Protein AF-A0A928KCP1-F1 (afdb_monomer)

Sequence (77 aa):
MDPAQQWKRIRSVCATDGAQGKKVYGVQVVCGEIVWRFEDVDASARRVERLVALLNEEQPEPCHWEAIVEDYIEGGA

Structure (mmCIF, N/CA/C/O backbone):
data_AF-A0A928KCP1-F1
#
_entry.id   AF-A0A928KCP1-F1
#
loop_
_atom_site.group_PDB
_atom_site.id
_atom_site.type_symbol
_atom_site.label_atom_id
_atom_site.label_alt_id
_atom_site.label_comp_id
_atom_site.label_asym_id
_atom_site.label_entity_id
_atom_site.label_seq_id
_atom_site.pdbx_PDB_ins_code
_atom_site.Cartn_x
_atom_site.Cartn_y
_atom_site.Cartn_z
_atom_site.occupancy
_atom_site.B_iso_or_equiv
_atom_site.auth_seq_id
_atom_site.auth_comp_id
_atom_site.auth_asym_id
_atom_site.auth_atom_id
_atom_site.pdbx_PDB_model_num
ATOM 1 N N . MET A 1 1 ? 14.846 -9.802 -17.804 1.00 51.56 1 MET A N 1
ATOM 2 C CA . MET A 1 1 ? 13.444 -9.494 -17.481 1.00 51.56 1 MET A CA 1
ATOM 3 C C . MET A 1 1 ? 13.403 -9.347 -15.989 1.00 51.56 1 MET A C 1
ATOM 5 O O . MET A 1 1 ? 13.583 -10.344 -15.299 1.00 51.56 1 MET A O 1
ATOM 9 N N . ASP A 1 2 ? 13.275 -8.122 -15.511 1.00 60.91 2 ASP A N 1
ATOM 10 C CA . ASP A 1 2 ? 12.996 -7.878 -14.106 1.00 60.91 2 ASP A CA 1
ATOM 11 C C . ASP A 1 2 ? 11.657 -8.540 -13.758 1.00 60.91 2 ASP A C 1
ATOM 13 O O . ASP A 1 2 ? 10.733 -8.529 -14.585 1.00 60.91 2 ASP A O 1
ATOM 17 N N . PRO A 1 3 ? 11.559 -9.217 -12.606 1.00 70.19 3 PRO A N 1
ATOM 18 C CA . PRO A 1 3 ? 10.311 -9.840 -12.206 1.00 70.19 3 PRO A CA 1
ATOM 19 C C . PRO A 1 3 ? 9.215 -8.774 -12.119 1.00 70.19 3 PRO A C 1
ATOM 21 O O . PRO A 1 3 ? 9.404 -7.723 -11.511 1.00 70.19 3 PRO A O 1
ATOM 24 N N . ALA A 1 4 ? 8.066 -9.052 -12.738 1.00 80.62 4 ALA A N 1
ATOM 25 C CA . ALA A 1 4 ? 6.930 -8.142 -12.705 1.00 80.62 4 ALA A CA 1
ATOM 26 C C . ALA A 1 4 ? 6.486 -7.915 -11.252 1.00 80.62 4 ALA A C 1
ATOM 28 O O . ALA A 1 4 ? 6.270 -8.875 -10.505 1.00 80.62 4 ALA A O 1
ATOM 29 N N . GLN A 1 5 ? 6.358 -6.648 -10.866 1.00 88.25 5 GLN A N 1
ATOM 30 C CA . GLN A 1 5 ? 5.893 -6.263 -9.541 1.00 88.25 5 GLN A CA 1
ATOM 31 C C . GLN A 1 5 ? 4.371 -6.371 -9.496 1.00 88.25 5 GLN A C 1
ATOM 33 O O . GLN A 1 5 ? 3.682 -5.811 -10.346 1.00 88.25 5 GLN A O 1
ATOM 38 N N . GLN A 1 6 ? 3.835 -7.068 -8.498 1.00 91.81 6 GLN A N 1
ATOM 39 C CA . GLN A 1 6 ? 2.391 -7.158 -8.305 1.00 91.81 6 GLN A CA 1
ATOM 40 C C . GLN A 1 6 ? 1.992 -6.556 -6.964 1.00 91.81 6 GLN A C 1
ATOM 42 O O . GLN A 1 6 ? 2.178 -7.177 -5.912 1.00 91.81 6 GLN A O 1
ATOM 47 N N . TRP A 1 7 ? 1.398 -5.364 -7.014 1.00 93.81 7 TRP A N 1
ATOM 48 C CA . TRP A 1 7 ? 0.889 -4.674 -5.836 1.00 93.81 7 TRP A CA 1
ATOM 49 C C . TRP A 1 7 ? -0.562 -5.050 -5.564 1.00 93.81 7 TRP A C 1
ATOM 51 O O . TRP A 1 7 ? -1.400 -5.083 -6.468 1.00 93.81 7 TRP A O 1
ATOM 61 N N . LYS A 1 8 ? -0.891 -5.292 -4.295 1.00 94.62 8 LYS A N 1
ATOM 62 C CA . LYS A 1 8 ? -2.260 -5.554 -3.843 1.00 94.62 8 LYS A CA 1
ATOM 63 C C . LYS A 1 8 ? -2.532 -4.935 -2.483 1.00 94.62 8 LYS A C 1
ATOM 65 O O . LYS A 1 8 ? -1.648 -4.844 -1.636 1.00 94.62 8 LYS A O 1
ATOM 70 N N . ARG A 1 9 ? -3.795 -4.590 -2.241 1.00 94.38 9 ARG A N 1
ATOM 71 C CA . ARG A 1 9 ? -4.256 -4.212 -0.906 1.00 94.38 9 ARG A CA 1
ATOM 72 C C . ARG A 1 9 ? -4.317 -5.449 -0.019 1.00 94.38 9 ARG A C 1
ATOM 74 O O . ARG A 1 9 ? -4.829 -6.493 -0.424 1.00 94.38 9 ARG A O 1
ATOM 81 N N . ILE A 1 10 ? -3.877 -5.294 1.218 1.00 93.19 10 ILE A N 1
ATOM 82 C CA . ILE A 1 10 ? -4.104 -6.250 2.295 1.00 93.19 10 ILE A CA 1
ATOM 83 C C . ILE A 1 10 ? -4.971 -5.606 3.373 1.00 93.19 10 ILE A C 1
ATOM 85 O O . ILE A 1 10 ? -5.030 -4.385 3.524 1.00 93.19 10 ILE A O 1
ATOM 89 N N . ARG A 1 11 ? -5.712 -6.440 4.096 1.00 87.75 11 ARG A N 1
ATOM 90 C CA . ARG A 1 11 ? -6.475 -6.005 5.261 1.00 87.75 11 ARG A CA 1
ATOM 91 C C . ARG A 1 11 ? -5.675 -6.375 6.498 1.00 87.75 11 ARG A C 1
ATOM 93 O O . ARG A 1 11 ? -5.340 -7.546 6.645 1.00 87.75 11 ARG A O 1
ATOM 100 N N . SER A 1 12 ? -5.441 -5.401 7.366 1.00 82.38 12 SER A N 1
ATOM 101 C CA . SER A 1 12 ? -4.774 -5.616 8.643 1.00 82.38 12 SER A CA 1
ATOM 102 C C . SER A 1 12 ? -5.583 -5.008 9.792 1.00 82.38 12 SER A C 1
ATOM 104 O O . SER A 1 12 ? -6.719 -4.540 9.627 1.00 82.38 12 SER A O 1
ATOM 106 N N . VAL A 1 13 ? -5.026 -5.088 10.989 1.00 75.56 13 VAL A N 1
ATOM 107 C CA . VAL A 1 13 ? -5.542 -4.467 12.205 1.00 75.56 13 VAL A CA 1
ATOM 108 C C . VAL A 1 13 ? -4.443 -3.595 12.783 1.00 75.56 13 VA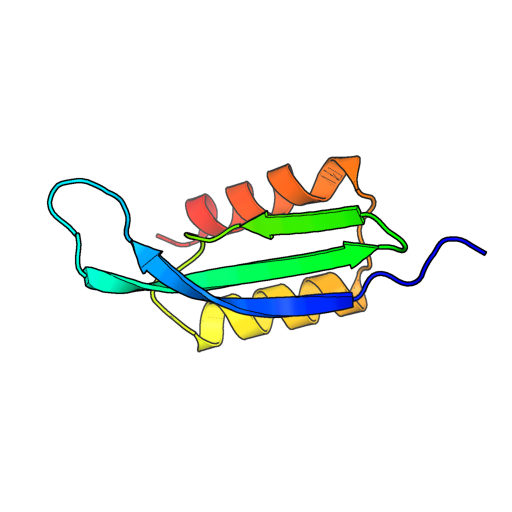L A C 1
ATOM 110 O O . VAL A 1 13 ? -3.285 -4.002 12.795 1.00 75.56 13 VAL A O 1
ATOM 113 N N . CYS A 1 14 ? -4.799 -2.391 13.233 1.00 70.94 14 CYS A N 1
ATOM 114 C CA . CYS A 1 14 ? -3.815 -1.490 13.821 1.00 70.94 14 CYS A CA 1
ATOM 115 C C . CYS A 1 14 ? -3.218 -2.165 15.064 1.00 70.94 14 CYS A C 1
ATOM 117 O O . CYS A 1 14 ? -3.966 -2.599 15.950 1.00 70.94 14 CYS A O 1
ATOM 119 N N . ALA A 1 15 ? -1.890 -2.292 15.096 1.00 63.00 15 ALA A N 1
ATOM 120 C CA . ALA A 1 15 ? -1.158 -2.926 16.191 1.00 63.00 15 ALA A CA 1
ATOM 121 C C . ALA A 1 15 ? -0.846 -1.947 17.338 1.00 63.00 15 ALA A C 1
ATOM 123 O O . ALA A 1 15 ? -0.429 -2.376 18.412 1.00 63.00 15 ALA A O 1
ATOM 124 N N . THR A 1 16 ? -1.070 -0.649 17.124 1.00 64.50 16 THR A N 1
ATOM 125 C CA . THR A 1 16 ? -0.714 0.422 18.058 1.00 64.50 16 THR A CA 1
ATOM 126 C C . THR A 1 16 ? -1.551 0.365 19.338 1.00 64.50 16 THR A C 1
ATOM 128 O O . THR A 1 16 ? -2.789 0.322 19.301 1.00 64.50 16 THR A O 1
ATOM 131 N N . ASP A 1 17 ? -0.867 0.395 20.484 1.00 55.28 17 ASP A N 1
ATOM 132 C CA . ASP A 1 17 ? -1.477 0.452 21.814 1.00 55.28 17 ASP A CA 1
ATOM 133 C C . ASP A 1 17 ? -2.425 1.660 21.927 1.00 55.28 17 ASP A C 1
ATOM 135 O O . ASP A 1 17 ? -2.054 2.800 21.648 1.00 55.28 17 ASP A O 1
ATOM 139 N N . GLY A 1 18 ? -3.686 1.403 22.290 1.00 56.88 18 GLY A N 1
ATOM 140 C CA . GLY A 1 18 ? -4.757 2.412 22.366 1.00 56.88 18 GLY A CA 1
ATOM 141 C C . GLY A 1 18 ? -5.686 2.503 21.142 1.00 56.88 18 GLY A C 1
ATOM 142 O O . GLY A 1 18 ? -6.766 3.088 21.244 1.00 56.88 18 GLY A O 1
ATOM 143 N N . ALA A 1 19 ? -5.337 1.880 20.009 1.00 59.28 19 ALA A N 1
ATOM 144 C CA . ALA A 1 19 ? -6.190 1.774 18.813 1.00 59.28 19 ALA A CA 1
ATOM 145 C C . ALA A 1 19 ? -6.404 0.324 18.330 1.00 59.28 19 ALA A C 1
ATOM 147 O O . ALA A 1 19 ? -6.980 0.107 17.256 1.00 59.28 19 ALA A O 1
ATOM 148 N N . GLN A 1 20 ? -5.978 -0.659 19.133 1.00 58.78 20 GLN A N 1
ATOM 149 C CA . GLN A 1 20 ? -6.102 -2.086 18.842 1.00 58.78 20 GLN A CA 1
ATOM 150 C C . GLN A 1 20 ? -7.517 -2.465 18.386 1.00 58.78 20 GLN A C 1
ATOM 152 O O . GLN A 1 20 ? -8.522 -2.157 19.028 1.00 58.78 20 GLN A O 1
ATOM 157 N N . GLY A 1 21 ? -7.585 -3.148 17.243 1.00 61.25 21 GLY A N 1
ATOM 158 C CA . GLY A 1 21 ? -8.834 -3.637 16.655 1.00 61.25 21 GLY A CA 1
ATOM 159 C C . GLY A 1 21 ? -9.492 -2.691 15.648 1.00 61.25 21 GLY A C 1
ATOM 160 O O . GLY A 1 21 ? -10.455 -3.094 14.985 1.00 61.25 21 GLY A O 1
ATOM 161 N N . LYS A 1 22 ? -8.975 -1.469 15.451 1.00 72.38 22 LYS A N 1
ATOM 162 C CA . LYS A 1 22 ? -9.404 -0.638 14.318 1.00 72.38 22 LYS A CA 1
ATOM 163 C C . LYS A 1 22 ? -8.957 -1.285 13.007 1.00 72.38 22 LYS A C 1
ATOM 165 O O . LYS A 1 22 ? -7.811 -1.712 12.859 1.00 72.38 22 LYS A O 1
ATOM 170 N N . LYS A 1 23 ? -9.895 -1.388 12.059 1.00 78.31 23 LYS A N 1
ATOM 171 C CA . LYS A 1 23 ? -9.608 -1.897 10.713 1.00 78.31 23 LYS A CA 1
ATOM 172 C C . LYS A 1 23 ? -8.685 -0.906 10.019 1.00 78.31 23 LYS A C 1
ATOM 174 O O . LYS A 1 23 ? -9.085 0.236 9.809 1.00 78.31 23 LYS A O 1
ATOM 179 N N . VAL A 1 24 ? -7.511 -1.382 9.638 1.00 87.31 24 VAL A N 1
ATOM 180 C CA . VAL A 1 24 ? -6.582 -0.652 8.781 1.00 87.31 24 VAL A CA 1
ATOM 181 C C . VAL A 1 24 ? -6.312 -1.472 7.536 1.00 87.31 24 VAL A C 1
ATOM 183 O O . VAL A 1 24 ? -6.610 -2.671 7.447 1.00 87.31 24 VAL A O 1
ATOM 186 N N . TYR A 1 25 ? -5.821 -0.793 6.524 1.00 90.69 25 TYR A N 1
ATOM 187 C CA . TYR A 1 25 ? -5.481 -1.387 5.257 1.00 90.69 25 TYR A CA 1
ATOM 188 C C . TYR A 1 25 ? -4.025 -1.098 4.973 1.00 90.69 25 TYR A C 1
ATOM 190 O O . TYR A 1 25 ? -3.497 -0.043 5.313 1.00 90.69 25 TYR A O 1
ATOM 198 N N . GLY A 1 26 ? -3.410 -2.080 4.339 1.00 92.50 26 GLY A N 1
ATOM 199 C CA . GLY A 1 26 ? -2.013 -2.071 3.987 1.00 92.50 26 GLY A CA 1
ATOM 200 C C . GLY A 1 26 ? -1.815 -2.398 2.519 1.00 92.50 26 GLY A C 1
ATOM 201 O O . GLY A 1 26 ? -2.769 -2.734 1.803 1.00 92.50 26 GLY A O 1
ATOM 202 N N . VAL A 1 27 ? -0.567 -2.375 2.080 1.00 94.06 27 VAL A N 1
ATOM 203 C CA . VAL A 1 27 ? -0.172 -2.807 0.740 1.00 94.06 27 VAL A CA 1
ATOM 204 C C . VAL A 1 27 ? 0.823 -3.956 0.823 1.00 94.06 27 VAL A C 1
ATOM 206 O O . VAL A 1 27 ? 1.624 -4.056 1.749 1.00 94.06 27 VAL A O 1
ATOM 209 N N . GLN A 1 28 ? 0.754 -4.857 -0.148 1.00 94.94 28 GLN A N 1
ATOM 210 C CA . GLN A 1 28 ? 1.737 -5.910 -0.355 1.00 94.94 28 GLN A CA 1
ATOM 211 C C . GLN A 1 28 ? 2.231 -5.835 -1.795 1.00 94.94 28 GLN A C 1
ATOM 213 O O . GLN A 1 28 ? 1.407 -5.746 -2.704 1.00 94.94 28 GLN A O 1
ATOM 218 N N . VAL A 1 29 ? 3.538 -5.982 -1.994 1.00 93.94 29 VAL A N 1
ATOM 219 C CA . VAL A 1 29 ? 4.142 -6.224 -3.309 1.00 93.94 29 VAL A CA 1
ATOM 220 C C . VAL A 1 29 ? 4.796 -7.594 -3.349 1.00 93.94 29 VAL A C 1
ATOM 222 O O . VAL A 1 29 ? 5.399 -8.047 -2.374 1.00 93.94 29 VAL A O 1
ATOM 225 N N . VAL A 1 30 ? 4.626 -8.277 -4.477 1.00 92.00 30 VAL A N 1
ATOM 226 C CA . VAL A 1 30 ? 5.364 -9.494 -4.821 1.00 92.00 30 VAL A CA 1
ATOM 227 C C . VAL A 1 30 ? 6.246 -9.169 -6.017 1.00 92.00 30 VAL A C 1
ATOM 229 O O . VAL A 1 30 ? 5.740 -8.717 -7.041 1.00 92.00 30 VAL A O 1
ATOM 232 N N . CYS A 1 31 ? 7.549 -9.383 -5.873 1.00 88.31 31 CYS A N 1
ATOM 233 C CA . CYS A 1 31 ? 8.553 -9.141 -6.901 1.00 88.31 31 CYS A CA 1
ATOM 234 C C . CYS A 1 31 ? 9.466 -10.371 -6.973 1.00 88.31 31 CYS A C 1
ATOM 236 O O . CYS A 1 31 ? 10.416 -10.519 -6.202 1.00 88.31 31 CYS A O 1
ATOM 238 N N . GLY A 1 32 ? 9.115 -11.315 -7.849 1.00 86.81 32 GLY A N 1
ATOM 239 C CA . GLY A 1 32 ? 9.778 -12.618 -7.915 1.00 86.81 32 GLY A CA 1
ATOM 240 C C . GLY A 1 32 ? 9.576 -13.404 -6.618 1.00 86.81 32 GLY A C 1
ATOM 241 O O . GLY A 1 32 ? 8.444 -13.710 -6.250 1.00 86.81 32 GLY A O 1
ATOM 242 N N . GLU A 1 33 ? 10.669 -13.712 -5.920 1.00 86.62 33 GLU A N 1
ATOM 243 C CA . GLU A 1 33 ? 10.648 -14.413 -4.626 1.00 86.62 33 GLU A CA 1
ATOM 244 C C . GLU A 1 33 ? 10.490 -13.465 -3.426 1.00 86.62 33 GLU A C 1
ATOM 246 O O . GLU A 1 33 ? 10.243 -13.905 -2.303 1.00 86.62 33 GLU A O 1
ATOM 251 N N . ILE A 1 34 ? 10.613 -12.156 -3.650 1.00 86.94 34 ILE A N 1
ATOM 252 C CA . ILE A 1 34 ? 10.572 -11.152 -2.593 1.00 86.94 34 ILE A CA 1
ATOM 253 C C . ILE A 1 34 ? 9.118 -10.732 -2.363 1.00 86.94 34 ILE A C 1
ATOM 255 O O . ILE A 1 34 ? 8.409 -10.335 -3.290 1.00 86.94 34 ILE A O 1
ATOM 259 N N . VAL A 1 35 ? 8.679 -10.782 -1.104 1.00 90.25 35 VAL A N 1
ATOM 260 C CA . VAL A 1 35 ? 7.368 -10.286 -0.676 1.00 90.25 35 VAL A CA 1
ATOM 261 C C . VAL A 1 35 ? 7.566 -9.205 0.376 1.00 90.25 35 VAL A C 1
ATOM 263 O O . VAL A 1 35 ? 8.095 -9.485 1.448 1.00 90.25 35 VAL A O 1
ATOM 266 N N . TRP A 1 36 ? 7.093 -7.994 0.088 1.00 91.38 36 TRP A N 1
ATOM 267 C CA . TRP A 1 36 ? 7.079 -6.874 1.033 1.00 91.38 36 TRP A CA 1
ATOM 268 C C . TRP A 1 36 ? 5.657 -6.548 1.457 1.00 91.38 36 TRP A C 1
ATOM 270 O O . TRP A 1 36 ? 4.727 -6.636 0.652 1.00 91.38 36 TRP A O 1
ATOM 280 N N . ARG A 1 37 ? 5.484 -6.184 2.730 1.00 92.38 37 ARG A N 1
ATOM 281 C CA . ARG A 1 37 ? 4.186 -5.870 3.330 1.00 92.38 37 ARG A CA 1
ATOM 282 C C . ARG A 1 37 ? 4.294 -4.628 4.199 1.00 92.38 37 ARG A C 1
ATOM 284 O O . ARG A 1 37 ? 5.118 -4.585 5.102 1.00 92.38 37 ARG A O 1
ATOM 291 N N . PHE A 1 38 ? 3.388 -3.693 3.962 1.00 91.00 38 PHE A N 1
ATOM 292 C CA . PHE A 1 38 ? 3.133 -2.537 4.808 1.00 91.00 38 PHE A CA 1
ATOM 293 C C . PHE A 1 38 ? 1.724 -2.706 5.357 1.00 91.00 38 PHE A C 1
ATOM 295 O O . PHE A 1 38 ? 0.762 -2.629 4.599 1.00 91.00 38 PHE A O 1
ATOM 302 N N . GLU A 1 39 ? 1.592 -3.045 6.636 1.00 88.19 39 GLU A N 1
ATOM 303 C CA . GLU A 1 39 ? 0.317 -3.496 7.208 1.00 88.19 39 GLU A CA 1
ATOM 304 C C . GLU A 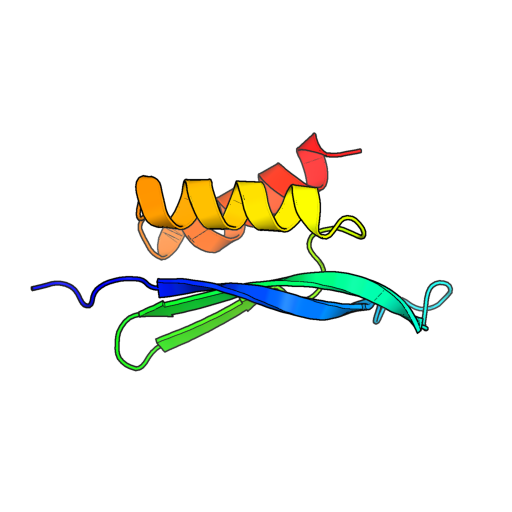1 39 ? -0.569 -2.352 7.721 1.00 88.19 39 GLU A C 1
ATOM 306 O O . GLU A 1 39 ? -1.790 -2.513 7.754 1.00 88.19 39 GLU A O 1
ATOM 311 N N . ASP A 1 40 ? 0.019 -1.204 8.055 1.00 87.12 40 ASP A N 1
ATOM 312 C CA . ASP A 1 40 ? -0.667 -0.042 8.629 1.00 87.12 40 ASP A CA 1
ATOM 313 C C . ASP A 1 40 ? -0.434 1.206 7.762 1.00 87.12 40 ASP A C 1
ATOM 315 O O . ASP A 1 40 ? 0.448 2.011 8.038 1.00 87.12 40 ASP A O 1
ATOM 319 N N . VAL A 1 41 ? -1.175 1.316 6.650 1.00 88.06 41 VAL A N 1
ATOM 320 C CA . VAL A 1 41 ? -1.048 2.438 5.699 1.00 88.06 41 VAL A CA 1
ATOM 321 C C . VAL A 1 41 ? -2.178 3.449 5.883 1.00 88.06 41 VAL A C 1
ATOM 323 O O . VAL A 1 41 ? -1.937 4.637 6.037 1.00 88.06 41 VAL A O 1
ATOM 326 N N . ASP A 1 42 ? -3.439 3.011 5.852 1.00 89.25 42 ASP A N 1
ATOM 327 C CA . ASP A 1 42 ? -4.577 3.916 6.070 1.00 89.25 42 ASP A CA 1
ATOM 328 C C . ASP A 1 42 ? -5.814 3.143 6.554 1.00 89.25 42 ASP A C 1
ATOM 330 O O . ASP A 1 42 ? -6.042 1.983 6.197 1.00 89.25 42 ASP A O 1
ATOM 334 N N . ALA A 1 43 ? -6.674 3.791 7.340 1.00 87.44 43 ALA A N 1
ATOM 335 C CA . ALA A 1 43 ? -7.949 3.222 7.780 1.00 87.44 43 ALA A CA 1
ATOM 336 C C . ALA A 1 43 ? -8.995 3.091 6.647 1.00 87.44 43 ALA A C 1
ATOM 338 O O . ALA A 1 43 ? -9.979 2.357 6.771 1.00 87.44 43 ALA A O 1
ATOM 339 N N . SER A 1 44 ? -8.809 3.788 5.527 1.00 88.75 44 SER A N 1
ATOM 340 C CA . SER A 1 44 ? -9.710 3.837 4.379 1.00 88.75 44 SER A CA 1
ATOM 341 C C . SER A 1 44 ? -9.256 2.900 3.262 1.00 88.75 44 SER A C 1
ATOM 343 O O . SER A 1 44 ? -8.283 3.144 2.551 1.00 88.75 44 SER A O 1
ATOM 345 N N . ALA A 1 45 ? -10.041 1.848 3.014 1.00 89.50 45 ALA A N 1
ATOM 346 C CA . ALA A 1 45 ? -9.762 0.890 1.941 1.00 89.50 45 ALA A CA 1
ATOM 347 C C . ALA A 1 45 ? -9.637 1.561 0.565 1.00 89.50 45 ALA A C 1
ATOM 349 O O . ALA A 1 45 ? -8.759 1.204 -0.212 1.00 89.50 45 ALA A O 1
ATOM 350 N N . ARG A 1 46 ? -10.492 2.552 0.279 1.00 90.50 46 ARG A N 1
ATOM 351 C CA . ARG A 1 46 ? -10.534 3.251 -1.016 1.00 90.50 46 ARG A CA 1
ATOM 352 C C . ARG A 1 46 ? -9.264 4.060 -1.273 1.00 90.50 46 ARG A C 1
ATOM 354 O O . ARG A 1 46 ? -8.849 4.223 -2.415 1.00 90.50 46 ARG A O 1
ATOM 361 N N . ARG A 1 47 ? -8.677 4.603 -0.210 1.00 90.56 47 ARG A N 1
ATOM 362 C CA . ARG A 1 47 ? -7.422 5.348 -0.250 1.00 90.56 47 ARG A CA 1
ATOM 363 C C . ARG A 1 47 ? -6.262 4.422 -0.597 1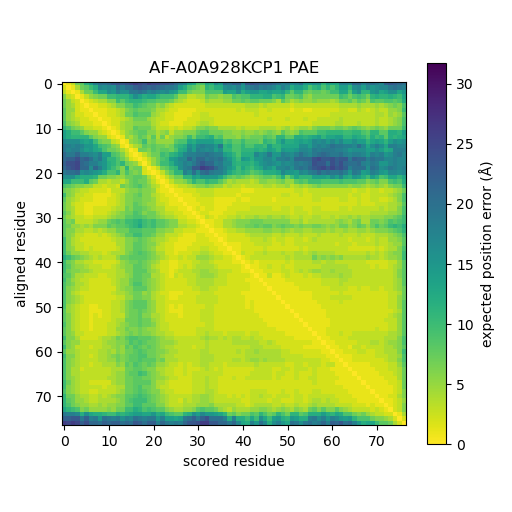.00 90.56 47 ARG A C 1
ATOM 365 O O . ARG A 1 47 ? -5.584 4.660 -1.595 1.00 90.56 47 ARG A O 1
ATOM 372 N N . VAL A 1 48 ? -6.155 3.309 0.124 1.00 92.25 48 VAL A N 1
ATOM 373 C CA . VAL A 1 48 ? -5.153 2.269 -0.141 1.00 92.25 48 VAL A CA 1
ATOM 374 C C . VAL A 1 48 ? -5.330 1.633 -1.523 1.00 92.25 48 VAL A C 1
ATOM 376 O O . VAL A 1 48 ? -4.3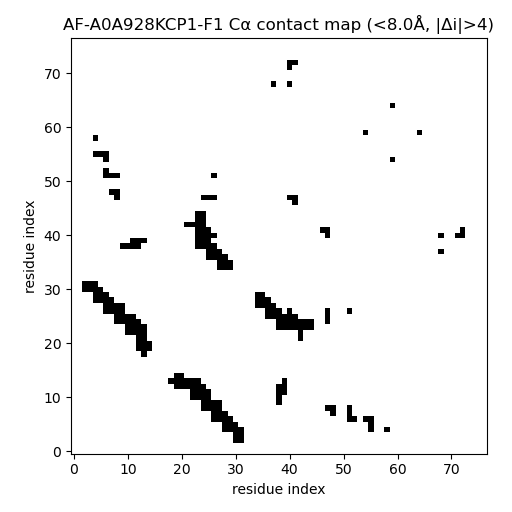49 1.363 -2.201 1.00 92.25 48 VAL A O 1
ATOM 379 N N . GLU A 1 49 ? -6.561 1.445 -2.005 1.00 93.19 49 GLU A N 1
ATOM 380 C CA . GLU A 1 49 ? -6.808 0.949 -3.369 1.00 93.19 49 GLU A CA 1
ATOM 381 C C . GLU A 1 49 ? -6.296 1.903 -4.452 1.00 93.19 49 GLU A C 1
ATOM 383 O O . GLU A 1 49 ? -5.741 1.439 -5.445 1.00 93.19 49 GLU A O 1
ATOM 388 N N . ARG A 1 50 ? -6.419 3.224 -4.258 1.00 93.12 50 ARG A N 1
ATOM 389 C CA . ARG A 1 50 ? -5.815 4.200 -5.179 1.00 93.12 50 ARG A CA 1
ATOM 390 C C . ARG A 1 50 ? -4.292 4.141 -5.157 1.00 93.12 50 ARG A C 1
ATOM 392 O O . ARG A 1 50 ? -3.690 4.191 -6.221 1.00 93.12 50 ARG A O 1
ATOM 399 N N . LEU A 1 51 ? -3.692 3.999 -3.975 1.00 92.31 51 LEU A N 1
ATOM 400 C CA . LEU A 1 51 ? -2.244 3.833 -3.846 1.00 92.31 51 LEU A CA 1
ATOM 401 C C . LEU A 1 51 ? -1.768 2.569 -4.578 1.00 92.31 51 LEU A C 1
ATOM 403 O O . LEU A 1 51 ? -0.830 2.625 -5.357 1.00 92.31 51 LEU A O 1
ATOM 407 N N . VAL A 1 52 ? -2.457 1.440 -4.401 1.00 94.31 52 VAL A N 1
ATOM 408 C CA . VAL A 1 52 ? -2.139 0.187 -5.106 1.00 94.31 52 VAL A CA 1
ATOM 409 C C . VAL A 1 52 ? -2.264 0.332 -6.623 1.00 94.31 52 VAL A C 1
ATOM 411 O O . VAL A 1 52 ? -1.449 -0.232 -7.351 1.00 94.31 52 VAL A O 1
ATOM 414 N N . ALA A 1 53 ? -3.275 1.053 -7.114 1.00 93.56 53 ALA A N 1
ATOM 415 C CA . ALA A 1 53 ? -3.421 1.314 -8.544 1.00 93.56 53 ALA A CA 1
ATOM 416 C C . ALA A 1 53 ? -2.240 2.137 -9.083 1.00 93.56 53 ALA A C 1
ATOM 418 O O . ALA A 1 53 ? -1.641 1.736 -10.075 1.00 93.56 53 ALA A O 1
ATOM 419 N N . LEU A 1 54 ? -1.861 3.209 -8.378 1.00 92.19 54 LEU A N 1
ATOM 420 C CA . LEU A 1 54 ? -0.704 4.043 -8.711 1.00 92.19 54 LEU A CA 1
ATOM 421 C C . LEU A 1 54 ? 0.600 3.228 -8.724 1.00 92.19 54 LEU A C 1
ATOM 423 O O . LEU A 1 54 ? 1.358 3.291 -9.680 1.00 92.19 54 LEU A O 1
ATOM 427 N N . LEU A 1 55 ? 0.838 2.398 -7.706 1.00 92.62 55 LEU A N 1
ATOM 428 C CA . LEU A 1 55 ? 2.050 1.576 -7.607 1.00 92.62 55 LEU A CA 1
ATOM 429 C C . LEU A 1 55 ? 2.143 0.502 -8.706 1.00 92.62 55 LEU A C 1
ATOM 431 O O . LEU A 1 55 ? 3.238 0.193 -9.170 1.00 92.62 55 LEU A O 1
ATOM 435 N N . ASN A 1 56 ? 1.010 -0.064 -9.140 1.00 91.75 56 ASN A N 1
ATOM 436 C CA . ASN A 1 56 ? 0.983 -0.984 -10.285 1.00 91.75 56 ASN A CA 1
ATOM 437 C C . ASN A 1 56 ? 1.190 -0.264 -11.629 1.00 91.75 56 ASN A C 1
ATOM 439 O O . ASN A 1 56 ? 1.689 -0.891 -12.561 1.00 91.75 56 ASN A O 1
ATOM 443 N N . GLU A 1 57 ? 0.786 1.004 -11.748 1.00 91.56 57 GLU A N 1
ATOM 444 C CA . GLU A 1 57 ? 0.975 1.815 -12.958 1.00 91.56 57 GLU A CA 1
ATOM 445 C C . GLU A 1 57 ? 2.430 2.279 -13.092 1.00 91.56 57 GLU A C 1
ATOM 447 O O . GLU A 1 57 ? 3.063 2.031 -14.116 1.00 91.56 57 GLU A O 1
ATOM 452 N N . GLU A 1 58 ? 2.977 2.867 -12.028 1.00 90.88 58 GLU A N 1
ATOM 453 C CA . 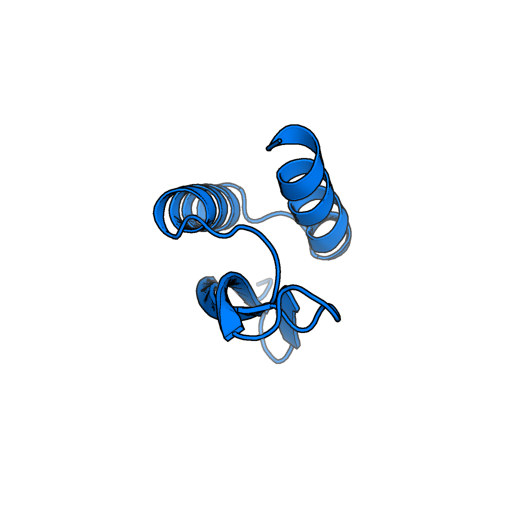GLU A 1 58 ? 4.322 3.448 -12.013 1.00 90.88 58 GLU A CA 1
ATOM 454 C C . GLU A 1 58 ? 5.431 2.388 -11.915 1.00 90.88 58 GLU A C 1
ATOM 456 O O . GLU A 1 58 ? 6.550 2.628 -12.357 1.00 90.88 58 GLU A O 1
ATOM 461 N N . GLN A 1 59 ? 5.137 1.218 -11.328 1.00 89.81 59 GLN A N 1
ATOM 462 C CA . GLN A 1 59 ? 6.108 0.150 -11.036 1.00 89.81 59 GLN A CA 1
ATOM 463 C C . GLN A 1 59 ? 7.438 0.681 -10.461 1.00 89.81 59 GLN A C 1
ATOM 465 O O . GLN A 1 59 ? 8.505 0.438 -11.036 1.00 89.81 59 GLN A O 1
ATOM 470 N N . PRO A 1 60 ? 7.404 1.402 -9.322 1.00 90.00 60 PRO A N 1
ATOM 471 C CA . PRO A 1 60 ? 8.593 2.038 -8.769 1.00 90.00 60 PRO A CA 1
ATOM 472 C C . PRO A 1 60 ? 9.671 1.014 -8.408 1.00 90.00 60 PRO A C 1
ATOM 474 O O . PRO A 1 60 ? 9.384 -0.145 -8.100 1.00 90.00 60 PRO A O 1
ATOM 477 N N . GLU A 1 61 ? 10.929 1.443 -8.408 1.00 89.62 61 GLU A N 1
ATOM 478 C CA . GLU A 1 61 ? 12.044 0.590 -7.996 1.00 89.62 61 GLU A CA 1
ATOM 479 C C . GLU A 1 61 ? 11.960 0.216 -6.501 1.00 89.62 61 GLU A C 1
ATOM 481 O O . GLU A 1 61 ? 11.505 1.032 -5.693 1.00 89.62 61 GLU A O 1
ATOM 486 N N . PRO A 1 62 ? 12.444 -0.979 -6.097 1.00 88.06 62 PRO A N 1
ATOM 487 C CA . PRO A 1 62 ? 12.377 -1.453 -4.712 1.00 88.06 62 PRO A CA 1
ATOM 488 C C . PRO A 1 62 ? 12.940 -0.509 -3.651 1.00 88.06 62 PRO A C 1
ATOM 490 O O . PRO A 1 62 ? 12.436 -0.474 -2.532 1.00 88.06 62 PRO A O 1
ATOM 493 N N . CYS A 1 63 ? 13.957 0.280 -3.997 1.00 89.06 63 CYS A N 1
ATOM 494 C CA . CYS A 1 63 ? 14.549 1.276 -3.107 1.00 89.06 63 CYS A CA 1
ATOM 495 C C . CYS A 1 63 ? 13.603 2.435 -2.754 1.00 89.06 63 CYS A C 1
ATOM 497 O O . CYS A 1 63 ? 13.831 3.104 -1.752 1.00 89.06 63 CYS A O 1
ATOM 499 N N . HIS A 1 64 ? 12.554 2.674 -3.545 1.00 90.06 64 HIS A N 1
ATOM 500 C CA . HIS A 1 64 ? 11.607 3.7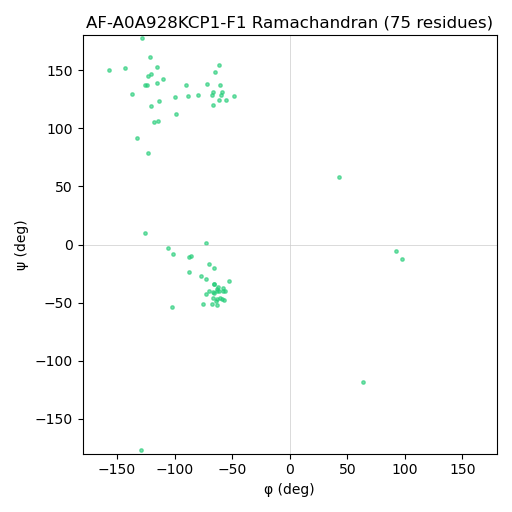72 -3.336 1.00 90.06 64 HIS A CA 1
ATOM 501 C C . HIS A 1 64 ? 10.290 3.324 -2.695 1.00 90.06 64 HIS A C 1
ATOM 503 O O . HIS A 1 64 ? 9.474 4.168 -2.335 1.00 90.06 64 HIS A O 1
ATOM 509 N N . TRP A 1 65 ? 10.056 2.017 -2.547 1.00 90.50 65 TRP 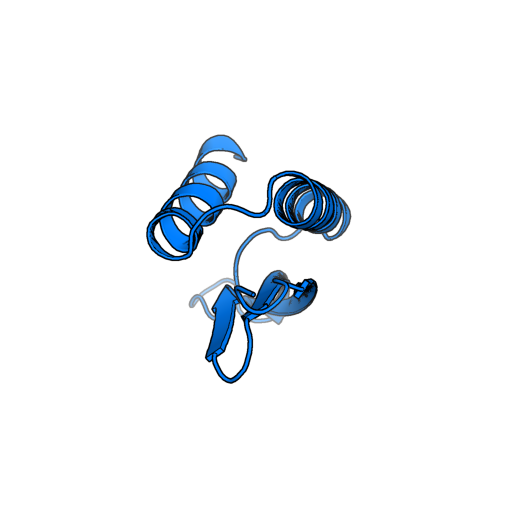A N 1
ATOM 510 C CA . TRP A 1 65 ? 8.781 1.488 -2.054 1.00 90.50 65 TRP A CA 1
ATOM 511 C C . TRP A 1 65 ? 8.402 2.031 -0.677 1.00 90.50 65 TRP A C 1
ATOM 513 O O . TRP A 1 65 ? 7.273 2.475 -0.493 1.00 90.50 65 TRP A O 1
ATOM 523 N N . GLU A 1 66 ? 9.342 2.005 0.268 1.00 90.25 66 GLU A N 1
ATOM 524 C CA . GLU A 1 66 ? 9.127 2.489 1.634 1.00 90.25 66 GLU A CA 1
ATOM 525 C C . GLU A 1 66 ? 8.835 3.991 1.642 1.00 90.25 66 GLU A C 1
ATOM 527 O O . GLU A 1 66 ? 7.775 4.394 2.109 1.00 90.25 66 GLU A O 1
ATOM 532 N N . ALA A 1 67 ? 9.686 4.792 0.994 1.00 90.88 67 ALA A N 1
ATOM 533 C CA . ALA A 1 67 ? 9.527 6.243 0.928 1.00 90.88 67 ALA A CA 1
ATOM 534 C C . ALA A 1 67 ? 8.180 6.679 0.322 1.00 90.88 67 ALA A C 1
ATOM 536 O O . ALA A 1 67 ? 7.552 7.605 0.823 1.00 90.88 67 ALA A O 1
ATOM 537 N N . ILE A 1 68 ? 7.703 6.002 -0.731 1.00 91.12 68 ILE A N 1
ATOM 538 C CA . ILE A 1 68 ? 6.399 6.309 -1.346 1.00 91.12 68 ILE A CA 1
ATOM 539 C C . ILE A 1 68 ? 5.245 5.985 -0.388 1.00 91.12 68 ILE A C 1
ATOM 541 O O . ILE A 1 68 ? 4.262 6.725 -0.322 1.00 91.12 68 ILE A O 1
ATOM 545 N N . VAL A 1 69 ? 5.327 4.861 0.331 1.00 89.62 69 VAL A N 1
ATOM 546 C CA . VAL A 1 69 ? 4.285 4.463 1.287 1.00 89.62 69 VAL A CA 1
ATOM 547 C C . VAL A 1 69 ? 4.285 5.387 2.507 1.00 89.62 69 VAL A C 1
ATOM 549 O O . VAL A 1 69 ? 3.208 5.770 2.954 1.00 89.62 69 VAL A O 1
ATOM 552 N N . GLU A 1 70 ? 5.452 5.782 3.012 1.00 89.19 70 GLU A N 1
ATOM 553 C CA . GLU A 1 70 ? 5.585 6.735 4.120 1.00 89.19 70 GLU A CA 1
ATOM 554 C C . GLU A 1 70 ? 5.047 8.124 3.752 1.00 89.19 70 GLU A C 1
ATOM 556 O O . GLU A 1 70 ? 4.184 8.643 4.461 1.00 89.19 70 GLU A O 1
ATOM 561 N N . ASP A 1 71 ? 5.438 8.673 2.596 1.00 89.12 71 ASP A N 1
ATOM 562 C CA . ASP A 1 71 ? 4.927 9.961 2.100 1.00 89.12 71 ASP A CA 1
ATOM 563 C C . ASP A 1 71 ? 3.395 9.945 1.953 1.00 89.12 71 ASP A C 1
ATOM 565 O O . ASP A 1 71 ? 2.708 10.903 2.311 1.00 89.12 71 ASP A O 1
ATOM 569 N N . TYR A 1 72 ? 2.823 8.816 1.519 1.00 88.44 72 TYR A N 1
ATOM 570 C CA . TYR A 1 72 ? 1.372 8.647 1.446 1.00 88.44 72 TYR A CA 1
ATOM 571 C C . TYR A 1 72 ? 0.679 8.718 2.816 1.00 88.44 72 TYR A C 1
ATOM 573 O O . TYR A 1 72 ? -0.426 9.266 2.926 1.00 88.44 72 TYR A O 1
ATOM 581 N N . ILE A 1 73 ? 1.294 8.119 3.840 1.00 85.69 73 ILE A N 1
ATOM 582 C CA . ILE A 1 73 ? 0.782 8.116 5.214 1.00 85.69 73 ILE A CA 1
ATOM 583 C C . ILE A 1 73 ? 0.826 9.542 5.775 1.00 85.69 73 ILE A C 1
ATOM 585 O O . ILE A 1 73 ? -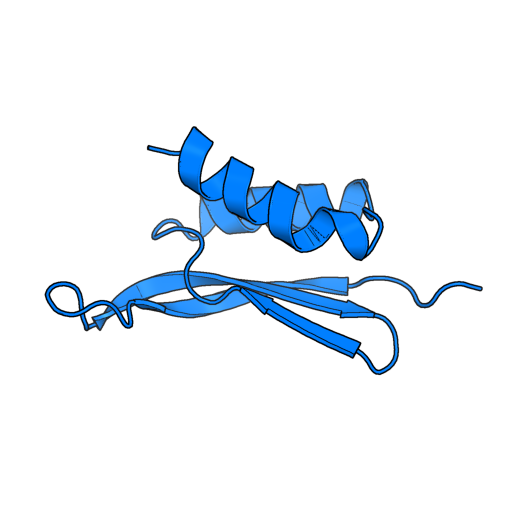0.172 10.017 6.322 1.00 85.69 73 ILE A O 1
ATOM 589 N N . GLU A 1 74 ? 1.945 10.247 5.591 1.00 80.88 74 GLU A N 1
ATOM 590 C CA . GLU A 1 74 ? 2.157 11.601 6.114 1.00 80.88 74 GLU A CA 1
ATOM 591 C C . GLU A 1 74 ? 1.343 12.671 5.371 1.00 80.88 74 GLU A C 1
ATOM 593 O O . GLU A 1 74 ? 0.709 13.520 5.999 1.00 80.88 74 GLU A O 1
ATOM 598 N N . GLY A 1 75 ? 1.278 12.608 4.038 1.00 69.88 75 GLY A N 1
ATOM 599 C CA . GLY A 1 75 ? 0.499 13.529 3.197 1.00 69.88 75 GLY A CA 1
ATOM 600 C C . GLY A 1 75 ? -1.017 13.317 3.276 1.00 69.88 75 GLY A C 1
ATOM 601 O O . GLY A 1 75 ? -1.793 13.968 2.574 1.00 69.88 75 GLY A O 1
ATOM 602 N N . GLY A 1 76 ? -1.443 12.362 4.100 1.00 58.50 76 GLY A N 1
ATOM 603 C CA . GLY A 1 76 ? -2.783 11.832 4.141 1.00 58.50 76 GLY A CA 1
ATOM 604 C C . GLY A 1 76 ? -3.679 12.252 5.304 1.00 58.50 76 GLY A C 1
ATOM 605 O O . GLY A 1 76 ? -4.824 11.786 5.328 1.00 58.50 76 GLY A O 1
ATOM 606 N N . ALA A 1 77 ? -3.168 13.040 6.250 1.00 46.69 77 ALA A N 1
ATOM 607 C CA . ALA A 1 77 ? -3.863 13.452 7.473 1.00 46.69 77 ALA A CA 1
ATOM 608 C C . ALA A 1 77 ? -4.813 14.645 7.273 1.00 46.69 77 ALA A C 1
ATOM 610 O O . ALA A 1 77 ? -4.446 15.602 6.556 1.00 46.69 77 ALA A O 1
#

Nearest PDB structures (foldseek):
  5ym6-assembly2_C  TM=7.146E-01  e=5.509E+00  Porcine coronavirus HKU15
  5ym6-assembly1_B  TM=7.079E-01  e=8.073E+00  Porcine coronavirus HKU15
  8dg5-assembly1_K  TM=3.378E-01  e=1.121E+00  Drosophila melanogaster
  1r8x-assembly1_B-2  TM=3.133E-01  e=4.271E+00  Mus musculus

Solvent-accessible surface area (backbone atoms only — not comparable to full-atom values): 4494 Å² total; per-residue (Å²): 130,80,60,72,68,48,53,38,70,42,83,36,57,36,83,51,90,94,48,64,76,42,64,21,19,12,44,32,38,38,43,72,92,49,73,50,76,45,53,80,55,38,70,45,60,71,59,45,49,51,52,29,52,49,49,54,71,68,59,70,58,80,90,47,52,62,59,54,52,49,51,51,44,68,79,62,119

Secondary structure (DSSP, 8-state):
-PPPEEEEEEEEE--STTTTT-EEEEEEEEETTEEEEEEEEES-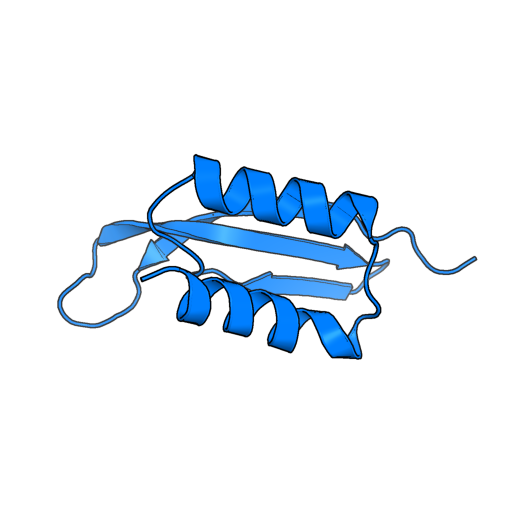HHHHHHHHHHHHHH---GGGHHHHHHHHHHTT-

Foldseek 3Di:
DFFQKQKDKDWAFDPDPPRGRQIAIWMWIDGPPDIDIDHHQGSDPVLVVVVSVVCNVVVDDPVCPVVSSVCSSVVPD

Radius of gyration: 12.62 Å; Cα contacts (8 Å, |Δi|>4): 116; chains: 1; bounding box: 25×28×40 Å

pLDDT: mean 84.15, std 12.14, range [46.69, 94.94]

Mean predicted aligned error: 5.83 Å